Protein AF-A0A971SSL6-F1 (afdb_monomer_lite)

Radius of gyration: 13.21 Å; chains: 1; bounding box: 29×28×36 Å

Sequence (91 aa):
AVDLILIMSVNPGFGGQTFIDAVMPKITEAKNLAAGRNILIEVDGGIGMQNLGMVLDRGVDVVVAGSSIFSRPDPGAAVREMFAVAQGRKS

Secondary structure (DSSP, 8-state):
---EEEEESS-TT-TTPPP-GGGHHHHHHHHHHHTTS--EEEEESS-STTTHHHHHTTT-SEEE-SHHHHTSS-HHHHHHHHHHHHHTT--

Structure (mmCIF, N/CA/C/O backbone):
data_AF-A0A971SSL6-F1
#
_entry.id   AF-A0A971SSL6-F1
#
loop_
_atom_site.group_PDB
_atom_site.id
_atom_site.type_symbol
_atom_site.label_atom_id
_atom_site.label_alt_id
_atom_site.label_comp_id
_atom_site.label_asym_id
_atom_site.label_entity_id
_atom_site.label_seq_id
_atom_site.pdbx_PDB_ins_code
_atom_site.Cartn_x
_atom_site.Cartn_y
_atom_site.Cartn_z
_atom_site.occupancy
_atom_site.B_iso_or_equiv
_atom_site.auth_seq_id
_atom_site.auth_comp_id
_atom_site.auth_asym_id
_atom_site.auth_atom_id
_atom_site.pdbx_PDB_model_num
ATOM 1 N N . ALA A 1 1 ? -8.473 17.556 11.763 1.00 82.88 1 ALA A N 1
ATOM 2 C CA . ALA A 1 1 ? -8.717 16.100 11.808 1.00 82.88 1 ALA A CA 1
ATOM 3 C C . ALA A 1 1 ? -7.728 15.428 10.861 1.00 82.88 1 ALA A C 1
ATOM 5 O O . ALA A 1 1 ? -7.142 16.138 10.055 1.00 82.88 1 ALA A O 1
ATOM 6 N N . VAL A 1 2 ? -7.485 14.126 11.007 1.00 95.19 2 VAL A N 1
ATOM 7 C CA . VAL A 1 2 ? -6.672 13.334 10.067 1.00 95.19 2 VAL A CA 1
ATOM 8 C C . VAL A 1 2 ? -7.641 12.530 9.215 1.00 95.19 2 VAL A C 1
ATOM 10 O O . VAL A 1 2 ? -8.523 11.905 9.793 1.00 95.19 2 VAL A O 1
ATOM 13 N N . ASP A 1 3 ? -7.466 12.540 7.895 1.00 97.31 3 ASP A N 1
ATOM 14 C CA . ASP A 1 3 ? -8.319 11.800 6.949 1.00 97.31 3 ASP A CA 1
ATOM 15 C C . ASP A 1 3 ? -7.627 10.542 6.396 1.00 97.31 3 ASP A C 1
ATOM 17 O O . ASP A 1 3 ? -8.281 9.610 5.930 1.00 97.31 3 ASP A O 1
ATOM 21 N N . LEU A 1 4 ? -6.294 10.494 6.472 1.00 97.88 4 LEU A N 1
ATOM 22 C CA . LEU A 1 4 ? -5.478 9.394 5.973 1.00 97.88 4 LEU A CA 1
ATOM 23 C C . LEU A 1 4 ? -4.230 9.210 6.842 1.00 97.88 4 LEU A C 1
ATOM 25 O O . LEU A 1 4 ? -3.575 10.180 7.228 1.00 97.88 4 LEU A O 1
ATOM 29 N N . ILE A 1 5 ? -3.901 7.956 7.137 1.00 97.88 5 ILE A N 1
ATOM 30 C CA . ILE A 1 5 ? -2.653 7.544 7.775 1.00 97.88 5 ILE A CA 1
ATOM 31 C C . ILE A 1 5 ? -1.830 6.796 6.733 1.00 97.88 5 ILE A C 1
ATOM 33 O O . ILE A 1 5 ? -2.193 5.696 6.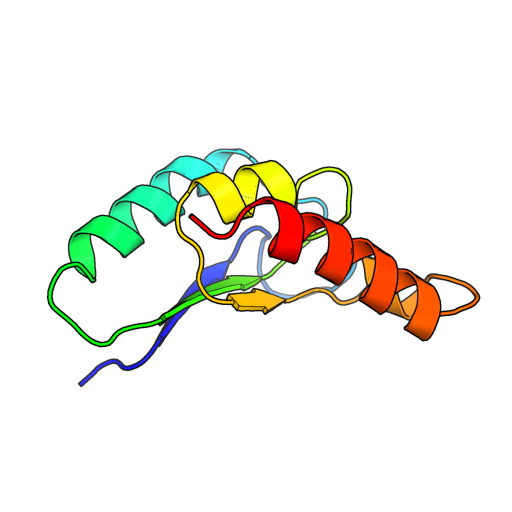320 1.00 97.88 5 ILE A O 1
ATOM 37 N N . LEU A 1 6 ? -0.702 7.390 6.351 1.00 98.12 6 LEU A N 1
ATOM 38 C CA . LEU A 1 6 ? 0.286 6.769 5.482 1.00 98.12 6 LEU A CA 1
ATOM 39 C C . LEU A 1 6 ? 1.303 5.979 6.307 1.00 98.12 6 LEU A C 1
ATOM 41 O O . LEU A 1 6 ? 1.960 6.512 7.205 1.00 98.12 6 LEU A O 1
ATOM 45 N N . ILE A 1 7 ? 1.479 4.712 5.956 1.00 98.12 7 ILE A N 1
ATOM 46 C CA . ILE A 1 7 ? 2.470 3.825 6.542 1.00 98.12 7 ILE A CA 1
ATOM 47 C C . ILE A 1 7 ? 3.552 3.543 5.505 1.00 98.12 7 ILE A C 1
ATOM 49 O O . ILE A 1 7 ? 3.351 2.808 4.539 1.00 98.12 7 ILE A O 1
ATOM 53 N N . MET A 1 8 ? 4.742 4.083 5.756 1.00 98.25 8 MET A N 1
ATOM 54 C CA . MET A 1 8 ? 5.924 3.742 4.973 1.00 98.25 8 MET A CA 1
ATOM 55 C C . MET A 1 8 ? 6.345 2.300 5.267 1.00 98.25 8 MET A C 1
ATOM 57 O O . MET A 1 8 ? 6.566 1.921 6.422 1.00 98.25 8 MET A O 1
ATOM 61 N N . SER A 1 9 ? 6.467 1.515 4.203 1.00 97.88 9 SER A N 1
ATOM 62 C CA . SER A 1 9 ? 6.905 0.114 4.205 1.00 97.88 9 SER A CA 1
ATOM 63 C C . SER A 1 9 ? 8.303 -0.078 3.613 1.00 97.88 9 SER A C 1
ATOM 65 O O . SER A 1 9 ? 8.775 -1.198 3.436 1.00 97.88 9 SER A O 1
ATOM 67 N N . VAL A 1 10 ? 8.986 1.040 3.374 1.00 97.94 10 VAL A N 1
ATOM 68 C CA . VAL A 1 10 ? 10.402 1.179 3.023 1.00 97.94 10 VAL A CA 1
ATOM 69 C C . VAL A 1 10 ? 10.964 2.389 3.769 1.00 97.94 10 VAL A C 1
ATOM 71 O O . VAL A 1 10 ? 10.206 3.192 4.320 1.00 97.94 10 VAL A O 1
ATOM 74 N N . ASN A 1 11 ? 12.284 2.568 3.762 1.00 97.44 11 ASN A N 1
ATOM 75 C CA . ASN A 1 11 ? 12.856 3.841 4.195 1.00 97.44 11 ASN A CA 1
ATOM 76 C C . ASN A 1 11 ? 12.549 4.919 3.139 1.00 97.44 11 ASN A C 1
ATOM 78 O O . ASN A 1 11 ? 12.828 4.694 1.960 1.00 97.44 11 ASN A O 1
ATOM 82 N N . PRO A 1 12 ? 11.982 6.080 3.508 1.00 95.94 12 PRO A N 1
ATOM 83 C CA . PRO A 1 12 ? 11.670 7.128 2.542 1.00 95.94 12 PRO A CA 1
ATOM 84 C C . PRO A 1 12 ? 12.915 7.618 1.795 1.00 95.94 12 PRO A C 1
ATOM 86 O O . PRO A 1 12 ? 13.988 7.752 2.381 1.00 95.94 12 PRO A O 1
ATOM 89 N N . GLY A 1 13 ? 12.757 7.922 0.507 1.00 95.19 13 GLY A N 1
ATOM 90 C CA . GLY A 1 13 ? 13.801 8.553 -0.304 1.00 95.19 13 GLY A CA 1
ATOM 91 C C . GLY A 1 13 ? 13.798 8.095 -1.758 1.00 95.19 13 GLY A C 1
ATOM 92 O O . GLY A 1 13 ? 13.809 8.930 -2.656 1.00 95.19 13 GLY A O 1
ATOM 93 N N . PHE A 1 14 ? 13.730 6.781 -2.000 1.00 92.75 14 PHE A N 1
ATOM 94 C CA . PHE A 1 14 ? 13.888 6.211 -3.344 1.00 92.75 14 PHE A CA 1
ATOM 95 C C . PHE A 1 14 ? 12.830 5.155 -3.682 1.00 92.75 14 PHE A C 1
ATOM 97 O O . PHE A 1 14 ? 12.397 4.385 -2.823 1.00 92.75 14 PHE A O 1
ATOM 104 N N . GLY A 1 15 ? 12.449 5.085 -4.960 1.00 91.19 15 GLY A N 1
ATOM 105 C CA . GLY A 1 15 ? 11.608 4.012 -5.496 1.00 91.19 15 GLY A CA 1
ATOM 106 C C . GLY A 1 15 ? 12.379 2.703 -5.710 1.00 91.19 15 GLY A C 1
ATOM 107 O O . GLY A 1 15 ? 13.606 2.681 -5.698 1.00 91.19 15 GLY A O 1
ATOM 108 N N . GLY A 1 16 ? 11.655 1.599 -5.920 1.00 91.62 16 GLY A N 1
ATOM 109 C CA . GLY A 1 16 ? 12.250 0.285 -6.216 1.00 91.62 16 GLY A CA 1
ATOM 110 C C . GLY A 1 16 ? 12.809 -0.471 -5.006 1.00 91.62 16 GLY A C 1
ATOM 111 O O . GLY A 1 16 ? 13.335 -1.568 -5.168 1.00 91.62 16 GLY A O 1
ATOM 112 N N . GLN A 1 17 ? 12.676 0.087 -3.804 1.00 97.38 17 GLN A N 1
ATOM 113 C CA . GLN A 1 17 ? 13.068 -0.579 -2.566 1.00 97.38 17 GLN A CA 1
ATOM 114 C C . GLN A 1 17 ? 12.153 -1.765 -2.235 1.00 97.38 17 GLN A C 1
ATOM 116 O O . GLN A 1 17 ? 10.968 -1.783 -2.578 1.00 97.38 17 GLN A O 1
ATOM 121 N N . THR A 1 18 ? 12.716 -2.742 -1.530 1.00 96.38 18 THR A N 1
ATOM 122 C CA . THR A 1 18 ? 12.008 -3.938 -1.070 1.00 96.38 18 THR A CA 1
ATOM 123 C C . THR A 1 18 ? 11.155 -3.633 0.155 1.00 96.38 18 THR A C 1
ATOM 125 O O . THR A 1 18 ? 11.616 -2.971 1.082 1.00 96.38 18 THR A O 1
ATOM 128 N N . PHE A 1 19 ? 9.936 -4.168 0.167 1.00 97.75 19 PHE A N 1
ATOM 129 C CA . PHE A 1 19 ? 9.021 -4.114 1.306 1.00 97.75 19 PHE A CA 1
ATOM 130 C C . PHE A 1 19 ? 9.672 -4.646 2.595 1.00 97.75 19 PHE A C 1
ATOM 132 O O . PHE A 1 19 ? 10.312 -5.697 2.587 1.00 97.75 19 PHE A O 1
ATOM 139 N N . ILE A 1 20 ? 9.491 -3.935 3.707 1.00 97.94 20 ILE A N 1
ATOM 140 C CA . ILE A 1 20 ? 10.004 -4.305 5.031 1.00 97.94 20 ILE A CA 1
ATOM 141 C C . ILE A 1 20 ? 8.930 -5.113 5.772 1.00 97.94 20 ILE A C 1
ATOM 143 O O . ILE A 1 20 ? 7.994 -4.533 6.286 1.00 97.94 20 ILE A O 1
ATOM 147 N N . ASP A 1 21 ? 9.037 -6.430 5.941 1.00 96.44 21 ASP A N 1
ATOM 148 C CA . ASP A 1 21 ? 7.944 -7.201 6.581 1.00 96.44 21 ASP A CA 1
ATOM 149 C C . ASP A 1 21 ? 7.586 -6.747 8.013 1.00 96.44 21 ASP A C 1
ATOM 151 O O . ASP A 1 21 ? 6.444 -6.877 8.458 1.00 96.44 21 ASP A O 1
ATOM 155 N N . ALA A 1 22 ? 8.532 -6.129 8.726 1.00 96.38 22 ALA A N 1
ATOM 156 C CA . ALA A 1 22 ? 8.332 -5.620 10.082 1.00 96.38 22 ALA A CA 1
ATOM 157 C C . ALA A 1 22 ? 7.327 -4.450 10.193 1.00 96.38 22 ALA A C 1
ATOM 159 O O . ALA A 1 22 ? 6.923 -4.117 11.305 1.00 96.38 22 ALA A O 1
ATOM 160 N N . VAL A 1 23 ? 6.886 -3.829 9.086 1.00 96.44 23 VAL A N 1
ATOM 161 C CA . VAL A 1 23 ? 5.779 -2.845 9.120 1.00 96.44 23 VAL A CA 1
ATOM 162 C C . VAL A 1 23 ? 4.410 -3.505 9.284 1.00 96.44 23 VAL A C 1
ATOM 164 O O . VAL A 1 23 ? 3.481 -2.854 9.754 1.00 96.44 23 VAL A O 1
ATOM 167 N N . MET A 1 24 ? 4.263 -4.792 8.972 1.00 96.31 24 MET A N 1
ATOM 168 C CA . MET A 1 24 ? 2.968 -5.476 8.997 1.00 96.31 24 MET A CA 1
ATOM 169 C C . MET A 1 24 ? 2.154 -5.279 10.297 1.00 96.31 24 MET A C 1
ATOM 171 O O . MET A 1 24 ? 0.958 -5.005 10.187 1.00 96.31 24 MET A O 1
ATOM 175 N N . PRO A 1 25 ? 2.737 -5.344 11.514 1.00 97.12 25 PRO A N 1
ATOM 176 C CA . PRO A 1 25 ? 2.005 -5.052 12.749 1.00 97.12 25 PRO A CA 1
ATOM 177 C C . PRO A 1 25 ? 1.517 -3.598 12.855 1.00 97.12 25 PRO A C 1
ATOM 179 O O . PRO A 1 25 ? 0.432 -3.359 13.380 1.00 97.12 25 PRO A O 1
ATOM 182 N N . LYS A 1 26 ? 2.267 -2.630 12.304 1.00 97.25 26 LYS A N 1
ATOM 183 C CA . LYS A 1 26 ? 1.891 -1.203 12.310 1.00 97.25 26 LYS A CA 1
ATOM 184 C C . LYS A 1 26 ? 0.620 -0.943 11.505 1.00 97.25 26 LYS A C 1
ATOM 186 O O . LYS A 1 26 ? -0.131 -0.037 11.841 1.00 97.25 26 LYS A O 1
ATOM 191 N N . ILE A 1 27 ? 0.378 -1.728 10.452 1.00 97.56 27 ILE A N 1
ATOM 192 C CA . ILE A 1 27 ? -0.847 -1.640 9.647 1.00 97.56 27 ILE A CA 1
ATOM 193 C C . ILE A 1 27 ? -2.063 -1.985 10.506 1.00 97.56 27 ILE A C 1
ATOM 195 O O . ILE A 1 27 ? -3.016 -1.213 10.575 1.00 97.56 27 ILE A O 1
ATOM 199 N N . THR A 1 28 ? -2.004 -3.119 11.206 1.00 96.94 28 THR A N 1
ATOM 200 C CA . THR A 1 28 ? -3.074 -3.556 12.108 1.00 96.94 28 THR A CA 1
ATOM 201 C C . THR A 1 28 ? -3.281 -2.563 13.250 1.00 96.94 28 THR A C 1
ATOM 203 O O . THR A 1 28 ? -4.417 -2.216 13.563 1.00 96.94 28 THR A O 1
ATOM 206 N N . GLU A 1 29 ? -2.199 -2.060 13.846 1.00 97.44 29 GLU A N 1
ATOM 207 C CA . GLU A 1 29 ? -2.275 -1.047 14.900 1.00 97.44 29 GLU A CA 1
ATOM 208 C C . GLU A 1 29 ? -2.945 0.242 14.403 1.00 97.44 29 GLU A C 1
ATOM 210 O O . GLU A 1 29 ? -3.888 0.726 15.030 1.00 97.44 29 GLU A O 1
ATOM 215 N N . ALA A 1 30 ? -2.535 0.760 13.243 1.00 97.06 30 ALA A N 1
ATOM 216 C CA . ALA A 1 30 ? -3.141 1.946 12.647 1.00 97.06 30 ALA A CA 1
ATOM 217 C C . ALA A 1 30 ? -4.626 1.733 12.324 1.00 97.06 30 ALA A C 1
ATOM 219 O O . ALA A 1 30 ? -5.437 2.616 12.603 1.00 97.06 30 ALA A O 1
ATOM 220 N N . LYS A 1 31 ? -5.007 0.554 11.809 1.00 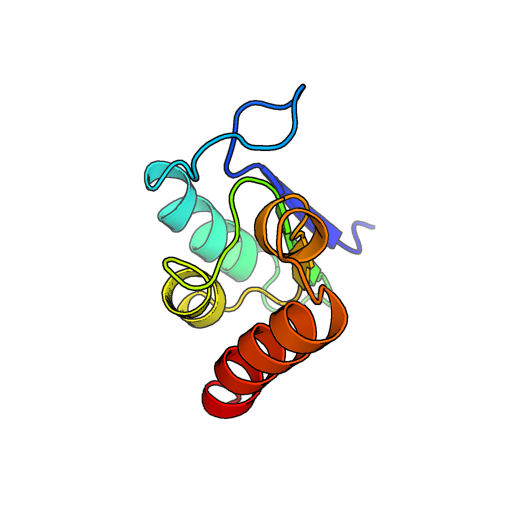96.56 31 LYS A N 1
ATOM 221 C CA . LYS A 1 31 ? -6.414 0.223 11.549 1.00 96.56 31 LYS A CA 1
ATOM 222 C C . LYS A 1 31 ? -7.243 0.215 12.834 1.00 96.56 31 LYS A C 1
ATOM 224 O O . LYS A 1 31 ? -8.345 0.756 12.847 1.00 96.56 31 LYS A O 1
ATOM 229 N N . ASN A 1 32 ? -6.696 -0.323 13.924 1.00 96.69 32 ASN A N 1
ATOM 230 C CA . ASN A 1 32 ? -7.349 -0.307 15.234 1.00 96.69 32 ASN A CA 1
ATOM 231 C C . ASN A 1 32 ? -7.491 1.120 15.788 1.00 96.69 32 ASN A C 1
ATOM 233 O O . ASN A 1 32 ? -8.543 1.471 16.313 1.00 96.69 32 ASN A O 1
ATOM 237 N N . LEU A 1 33 ? -6.467 1.966 15.635 1.00 95.88 33 LEU A N 1
ATOM 238 C CA . LEU A 1 33 ? -6.514 3.376 16.046 1.00 95.88 33 LEU A CA 1
ATOM 239 C C . LEU A 1 33 ? -7.502 4.209 15.210 1.00 95.88 33 LEU A C 1
ATOM 241 O O . LEU A 1 33 ? -8.084 5.175 15.711 1.00 95.88 33 LEU A O 1
ATOM 245 N N . ALA A 1 34 ? -7.687 3.843 13.942 1.00 96.38 34 ALA A N 1
ATOM 246 C CA . ALA A 1 34 ? -8.655 4.445 13.032 1.00 96.38 34 ALA A CA 1
ATOM 247 C C . ALA A 1 34 ? -10.084 3.899 13.209 1.00 96.38 34 ALA A C 1
ATOM 249 O O . ALA A 1 34 ? -11.019 4.460 12.638 1.00 96.38 34 ALA A O 1
ATOM 250 N N . ALA A 1 35 ? -10.284 2.833 13.991 1.00 95.12 35 ALA A N 1
ATOM 251 C CA . ALA A 1 35 ? -11.588 2.201 14.148 1.00 95.12 35 ALA A CA 1
ATOM 252 C C . ALA A 1 35 ? -12.652 3.198 14.646 1.00 95.12 35 ALA A C 1
ATOM 254 O O . ALA A 1 35 ? -12.429 3.985 15.567 1.00 95.12 35 ALA A O 1
ATOM 255 N N . GLY A 1 36 ? -13.827 3.175 14.011 1.00 95.50 36 GLY A N 1
ATOM 256 C CA . GLY A 1 36 ? -14.919 4.112 14.303 1.00 95.50 36 GLY A CA 1
ATOM 257 C C . GLY A 1 36 ? -14.698 5.534 13.774 1.00 95.50 36 GLY A C 1
ATOM 258 O O . GLY A 1 36 ? -15.491 6.424 14.079 1.00 95.50 36 GLY A O 1
ATOM 259 N N . ARG A 1 37 ? -13.643 5.768 12.983 1.00 96.44 37 ARG A N 1
ATOM 260 C CA . ARG A 1 37 ? -13.355 7.045 12.324 1.00 96.44 37 ARG A CA 1
ATOM 261 C C . ARG A 1 37 ? -13.268 6.839 10.817 1.00 96.44 37 ARG A C 1
ATOM 263 O O . ARG A 1 37 ? -12.850 5.787 10.346 1.00 96.44 37 ARG A O 1
ATOM 270 N N . ASN A 1 38 ? -13.635 7.867 10.060 1.00 96.19 38 ASN A N 1
ATOM 271 C CA . ASN A 1 38 ? -13.468 7.870 8.610 1.00 96.19 38 ASN A CA 1
ATOM 272 C C . ASN A 1 38 ? -12.024 8.252 8.250 1.00 96.19 38 ASN A C 1
ATOM 274 O O . ASN A 1 38 ? -11.774 9.367 7.802 1.00 96.19 38 ASN A O 1
ATOM 278 N N . ILE A 1 39 ? -11.078 7.360 8.547 1.00 97.56 39 ILE A N 1
ATOM 279 C CA . ILE A 1 39 ? -9.650 7.544 8.273 1.00 97.56 39 ILE A CA 1
ATOM 280 C C . ILE A 1 39 ? -9.182 6.386 7.405 1.00 97.56 39 ILE A C 1
ATOM 282 O O . ILE A 1 39 ? -9.326 5.227 7.793 1.00 97.56 39 ILE A O 1
ATOM 286 N N . LEU A 1 40 ? -8.605 6.707 6.252 1.00 97.94 40 LEU A N 1
ATOM 287 C CA . LEU A 1 40 ? -8.034 5.716 5.350 1.00 97.94 40 LEU A CA 1
ATOM 288 C C . LEU A 1 40 ? -6.654 5.274 5.840 1.00 97.94 40 LEU A C 1
ATOM 290 O O . LEU A 1 40 ? -5.843 6.098 6.263 1.00 97.94 40 LEU A O 1
ATOM 294 N N . ILE A 1 41 ? -6.368 3.980 5.742 1.00 98.12 41 ILE A N 1
ATOM 295 C CA . ILE A 1 41 ? -5.029 3.431 5.948 1.00 98.12 41 ILE A CA 1
ATOM 296 C C . ILE A 1 41 ? -4.380 3.203 4.583 1.00 98.12 41 ILE A C 1
ATOM 298 O O . ILE A 1 41 ? -4.880 2.409 3.783 1.00 98.12 41 ILE A O 1
ATOM 302 N N . GLU A 1 42 ? -3.261 3.882 4.335 1.00 98.50 42 GLU A N 1
ATOM 303 C CA . GLU A 1 42 ? -2.456 3.758 3.119 1.00 98.50 42 GLU A CA 1
ATOM 304 C C . GLU A 1 42 ? -1.096 3.114 3.416 1.00 98.50 42 GLU A C 1
ATOM 306 O O . GLU A 1 42 ? -0.476 3.400 4.442 1.00 98.50 42 GLU A O 1
ATOM 311 N N . VAL A 1 43 ? -0.607 2.261 2.512 1.00 98.31 43 VAL A N 1
ATOM 312 C CA . VAL A 1 43 ? 0.745 1.682 2.586 1.00 98.31 43 VAL A CA 1
ATOM 313 C C . VAL A 1 43 ? 1.542 2.020 1.328 1.00 98.31 43 VAL A C 1
ATOM 315 O O . VAL A 1 43 ? 1.102 1.713 0.219 1.00 98.31 43 VAL A O 1
ATOM 318 N N . ASP A 1 44 ? 2.734 2.594 1.511 1.00 98.12 44 ASP A N 1
ATOM 319 C CA . ASP A 1 44 ? 3.643 2.982 0.423 1.00 98.12 44 ASP A CA 1
ATOM 320 C C . ASP A 1 44 ? 5.033 2.358 0.580 1.00 98.12 44 ASP A C 1
ATOM 322 O O . ASP A 1 44 ? 5.619 2.351 1.668 1.00 98.12 44 ASP A O 1
ATOM 326 N N . GLY A 1 45 ? 5.560 1.836 -0.527 1.00 97.88 45 GLY A N 1
ATOM 327 C CA . GLY A 1 45 ? 6.903 1.278 -0.641 1.00 97.88 45 GLY A CA 1
ATOM 328 C C . GLY A 1 45 ? 6.930 -0.214 -0.971 1.00 97.88 45 GLY A C 1
ATOM 329 O O . GLY A 1 45 ? 6.450 -1.052 -0.224 1.00 97.88 45 GLY A O 1
ATOM 330 N N . GLY A 1 46 ? 7.541 -0.593 -2.093 1.00 97.12 46 GLY A N 1
ATOM 331 C CA . GLY A 1 46 ? 7.785 -2.012 -2.394 1.00 97.12 46 GLY A CA 1
ATOM 332 C C . GLY A 1 46 ? 6.529 -2.892 -2.539 1.00 97.12 46 GLY A C 1
ATOM 333 O O . GLY A 1 46 ? 6.644 -4.118 -2.480 1.00 97.12 46 GLY A O 1
ATOM 334 N N . ILE A 1 47 ? 5.339 -2.309 -2.731 1.00 98.00 47 ILE A N 1
ATOM 335 C CA . ILE A 1 47 ? 4.094 -3.053 -2.969 1.00 98.00 47 ILE A CA 1
ATOM 336 C C . ILE A 1 47 ? 4.120 -3.710 -4.355 1.00 98.00 47 ILE A C 1
ATOM 338 O O . ILE A 1 47 ? 4.414 -3.062 -5.361 1.00 98.00 47 ILE A O 1
ATOM 342 N N . GLY A 1 48 ? 3.762 -4.992 -4.421 1.00 96.94 48 GLY A N 1
ATOM 343 C CA . GLY A 1 48 ? 3.658 -5.772 -5.654 1.00 96.94 48 GLY A CA 1
ATOM 344 C C . GLY A 1 48 ? 2.879 -7.075 -5.456 1.00 96.94 48 GLY A C 1
ATOM 345 O O . GLY A 1 48 ? 2.375 -7.359 -4.372 1.00 96.94 48 GLY A O 1
ATOM 346 N N . MET A 1 49 ? 2.784 -7.899 -6.502 1.00 96.19 49 MET A N 1
ATOM 347 C CA . MET A 1 49 ? 1.974 -9.131 -6.489 1.00 96.19 49 MET A CA 1
ATOM 348 C C . MET A 1 49 ? 2.363 -10.126 -5.385 1.00 96.19 49 MET A C 1
ATOM 350 O O . MET A 1 49 ? 1.515 -10.874 -4.906 1.00 96.19 49 MET A O 1
ATOM 354 N N . GLN A 1 50 ? 3.623 -10.111 -4.950 1.00 95.38 50 GLN A N 1
ATOM 355 C CA . GLN A 1 50 ? 4.152 -10.987 -3.908 1.00 95.38 50 GLN A CA 1
ATOM 356 C C . GLN A 1 50 ? 3.647 -10.663 -2.494 1.00 95.38 50 GLN A C 1
ATOM 358 O O . GLN A 1 50 ? 3.623 -11.548 -1.645 1.00 95.38 50 GLN A O 1
ATOM 363 N N . ASN A 1 51 ? 3.261 -9.411 -2.220 1.00 96.31 51 ASN A N 1
ATOM 364 C CA . ASN A 1 51 ? 2.871 -8.961 -0.878 1.00 96.31 51 ASN A CA 1
ATOM 365 C C . ASN A 1 51 ? 1.483 -8.314 -0.818 1.00 96.31 51 ASN A C 1
ATOM 367 O O . ASN A 1 51 ? 0.916 -8.230 0.270 1.00 96.31 51 ASN A O 1
ATOM 371 N N . LEU A 1 52 ? 0.903 -7.935 -1.962 1.00 96.81 52 LEU A N 1
ATOM 372 C CA . LEU A 1 52 ? -0.382 -7.245 -2.043 1.00 96.81 52 LEU A CA 1
ATOM 373 C C . LEU A 1 52 ? -1.479 -7.961 -1.251 1.00 96.81 52 LEU A C 1
ATOM 375 O O . LEU A 1 52 ? -2.157 -7.329 -0.451 1.00 96.81 52 LEU A O 1
ATOM 379 N N . GLY A 1 53 ? -1.617 -9.280 -1.418 1.00 96.12 53 GLY A N 1
ATOM 380 C CA . GLY A 1 53 ? -2.622 -10.053 -0.686 1.00 96.12 53 GLY A CA 1
ATOM 381 C C . GLY A 1 53 ? -2.465 -9.925 0.830 1.00 96.12 53 GLY A C 1
ATOM 382 O O . GLY A 1 53 ? -3.409 -9.553 1.512 1.00 96.12 53 GLY A O 1
ATOM 383 N N . MET A 1 54 ? -1.246 -10.120 1.337 1.00 95.31 54 MET A N 1
ATOM 384 C CA . MET A 1 54 ? -0.962 -10.019 2.770 1.00 95.31 54 MET A CA 1
ATOM 385 C C . MET A 1 54 ? -1.230 -8.612 3.321 1.00 95.31 54 MET A C 1
ATOM 387 O O . MET A 1 54 ? -1.682 -8.469 4.457 1.00 95.31 54 MET A O 1
ATOM 391 N N . VAL A 1 55 ? -0.927 -7.567 2.549 1.00 96.50 55 VAL A N 1
ATOM 392 C CA . VAL A 1 55 ? -1.183 -6.175 2.947 1.00 96.50 55 VAL A CA 1
ATOM 393 C C . VAL A 1 55 ? -2.689 -5.905 3.013 1.00 96.50 55 VAL A C 1
ATOM 395 O O . VAL A 1 55 ? -3.164 -5.346 3.999 1.00 96.50 55 VAL A O 1
ATOM 398 N N . LEU A 1 56 ? -3.451 -6.363 2.017 1.00 95.75 56 LEU A N 1
ATOM 399 C CA . LEU A 1 56 ? -4.909 -6.214 1.978 1.00 95.75 56 LEU A CA 1
ATOM 400 C C . LEU A 1 56 ? -5.608 -6.964 3.116 1.00 95.75 56 LEU A C 1
ATOM 402 O O . LEU A 1 56 ? -6.507 -6.408 3.741 1.00 95.75 56 LEU A O 1
ATOM 406 N N . ASP A 1 57 ? -5.144 -8.171 3.451 1.00 94.75 57 ASP A N 1
ATOM 407 C CA . ASP A 1 57 ? -5.706 -8.991 4.536 1.00 94.75 57 ASP A CA 1
ATOM 408 C C . ASP A 1 57 ? -5.612 -8.300 5.919 1.00 94.75 57 ASP A C 1
ATOM 410 O O . ASP A 1 57 ? -6.256 -8.721 6.878 1.00 94.75 57 ASP A O 1
ATOM 414 N N . ARG A 1 58 ? -4.831 -7.215 6.041 1.00 94.56 58 ARG A N 1
ATOM 415 C CA . ARG A 1 58 ? -4.704 -6.393 7.259 1.00 94.56 58 ARG A CA 1
ATOM 416 C C . ARG A 1 58 ? -5.655 -5.192 7.303 1.00 94.56 58 ARG A C 1
ATOM 418 O O . ARG A 1 58 ? -5.576 -4.401 8.241 1.00 94.56 58 ARG A O 1
ATOM 425 N N . GLY A 1 59 ? -6.548 -5.054 6.324 1.00 90.38 59 GLY A N 1
ATOM 426 C CA . GLY A 1 59 ? -7.574 -4.008 6.289 1.00 90.38 59 GLY A CA 1
ATOM 427 C C . GLY A 1 59 ? -7.090 -2.660 5.751 1.00 90.38 59 GLY A C 1
ATOM 428 O O . GLY A 1 59 ? -7.652 -1.626 6.116 1.00 90.38 59 GLY A O 1
ATOM 429 N N . VAL A 1 60 ? -6.046 -2.663 4.919 1.00 95.81 60 VAL A N 1
ATOM 430 C CA . VAL A 1 60 ? -5.560 -1.474 4.200 1.00 95.81 60 VAL A CA 1
ATOM 431 C C . VAL A 1 60 ? -6.603 -1.002 3.194 1.00 95.81 60 VAL A C 1
ATOM 433 O O . VAL A 1 60 ? -7.185 -1.814 2.478 1.00 95.81 60 VAL A O 1
ATOM 436 N N . ASP A 1 61 ? -6.808 0.311 3.121 1.00 95.88 61 ASP A N 1
ATOM 437 C CA . ASP A 1 61 ? -7.785 0.922 2.221 1.00 95.88 61 ASP A CA 1
ATOM 438 C C . ASP A 1 61 ? -7.135 1.344 0.889 1.00 95.88 61 ASP A C 1
ATOM 440 O O . ASP A 1 61 ? -7.762 1.254 -0.168 1.00 95.88 61 ASP A O 1
ATOM 444 N N . VAL A 1 62 ? -5.863 1.769 0.928 1.00 96.94 62 VAL A N 1
ATOM 445 C CA . VAL A 1 62 ? -5.101 2.259 -0.235 1.00 96.94 62 VAL A CA 1
ATOM 446 C C . VAL A 1 62 ? -3.685 1.673 -0.257 1.00 96.94 62 VAL A C 1
ATOM 448 O O . VAL A 1 62 ? -3.022 1.565 0.771 1.00 96.94 62 VAL A O 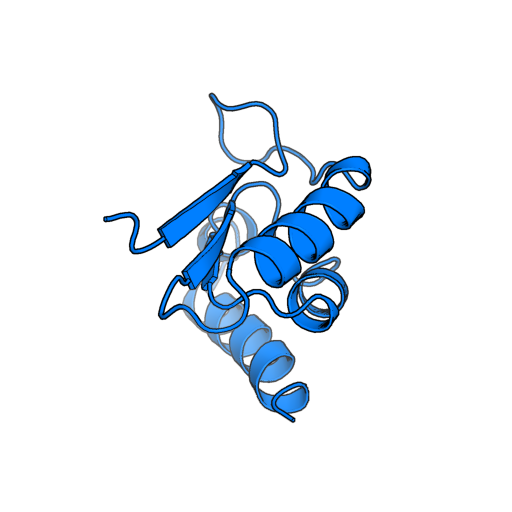1
ATOM 451 N N . VAL A 1 63 ? -3.185 1.316 -1.439 1.00 97.50 63 VAL A N 1
ATOM 452 C CA . VAL A 1 63 ? -1.786 0.908 -1.629 1.00 97.50 63 VAL A CA 1
ATOM 453 C C . VAL A 1 63 ? -1.123 1.750 -2.710 1.00 97.50 63 VAL A C 1
ATOM 455 O O . VAL A 1 63 ? -1.725 2.010 -3.753 1.00 97.50 63 VAL A O 1
ATOM 458 N N . VAL A 1 64 ? 0.135 2.124 -2.490 1.00 97.81 64 VAL A N 1
ATOM 459 C CA . VAL A 1 64 ? 0.946 2.851 -3.470 1.00 97.81 64 VAL A CA 1
ATOM 460 C C . VAL A 1 64 ? 1.905 1.882 -4.150 1.00 97.81 64 VAL A C 1
ATOM 462 O O . VAL A 1 64 ? 2.733 1.229 -3.515 1.00 97.81 64 VAL A O 1
ATOM 465 N N . ALA A 1 65 ? 1.789 1.787 -5.473 1.00 96.94 65 ALA A N 1
ATOM 466 C CA . ALA A 1 65 ? 2.583 0.897 -6.305 1.00 96.94 65 ALA A CA 1
ATOM 467 C C . ALA A 1 65 ? 3.244 1.687 -7.440 1.00 96.94 65 ALA A C 1
ATOM 469 O O . ALA A 1 65 ? 2.576 2.219 -8.321 1.00 96.94 65 ALA A O 1
ATOM 470 N N . GLY A 1 66 ? 4.575 1.776 -7.399 1.00 96.00 66 GLY A N 1
ATOM 471 C CA . GLY A 1 66 ? 5.377 2.471 -8.408 1.00 96.00 66 GLY A CA 1
ATOM 472 C C . GLY A 1 66 ? 6.044 1.497 -9.375 1.00 96.00 66 GLY A C 1
ATOM 473 O O . GLY A 1 66 ? 5.516 1.188 -10.442 1.00 96.00 66 GLY A O 1
ATOM 474 N N . SER A 1 67 ? 7.222 0.996 -8.997 1.00 95.38 67 SER A N 1
ATOM 475 C CA . SER A 1 67 ? 8.047 0.119 -9.843 1.00 95.38 67 SER A CA 1
ATOM 476 C C . SER A 1 67 ? 7.338 -1.173 -10.261 1.00 95.38 67 SER A C 1
ATOM 478 O O . SER A 1 67 ? 7.502 -1.620 -11.391 1.00 95.38 67 SER A O 1
ATOM 480 N N . SER A 1 68 ? 6.495 -1.751 -9.403 1.00 96.12 68 SER A N 1
ATOM 481 C CA . SER A 1 68 ? 5.713 -2.953 -9.728 1.00 96.12 68 SER A CA 1
ATOM 482 C C . SER A 1 68 ? 4.737 -2.758 -10.896 1.00 96.12 68 SER A C 1
ATOM 484 O O . SER A 1 68 ? 4.414 -3.732 -11.575 1.00 96.12 68 SER A O 1
ATOM 486 N N . ILE A 1 69 ? 4.320 -1.516 -11.163 1.00 97.44 69 ILE A N 1
ATOM 487 C CA . ILE A 1 69 ? 3.482 -1.143 -12.307 1.00 97.44 69 ILE A CA 1
ATOM 488 C C . ILE A 1 69 ? 4.357 -0.653 -13.464 1.00 97.44 69 ILE A C 1
ATOM 490 O O . ILE A 1 69 ? 4.338 -1.231 -14.548 1.00 97.44 69 ILE A O 1
ATOM 494 N N . PHE A 1 70 ? 5.147 0.399 -13.243 1.00 97.06 70 PHE A N 1
ATOM 495 C CA . PHE A 1 70 ? 5.812 1.128 -14.329 1.00 97.06 70 PHE A CA 1
ATOM 496 C C . PHE A 1 70 ? 7.070 0.449 -14.878 1.00 97.06 70 PHE A C 1
ATOM 498 O O . PHE A 1 70 ? 7.528 0.814 -15.956 1.00 97.06 70 PHE A O 1
ATOM 505 N N . SER A 1 71 ? 7.627 -0.546 -14.183 1.00 95.62 71 SER A N 1
ATOM 506 C CA . SER A 1 71 ? 8.727 -1.360 -14.719 1.00 95.62 71 SER A CA 1
ATOM 507 C C . SER A 1 71 ? 8.243 -2.555 -15.550 1.00 95.62 71 SER A C 1
ATOM 509 O O . SER A 1 71 ? 9.066 -3.281 -16.105 1.00 95.62 71 SER A O 1
ATOM 511 N N . ARG A 1 72 ? 6.925 -2.789 -15.649 1.00 96.56 72 ARG A N 1
ATOM 512 C CA . ARG A 1 72 ? 6.354 -3.832 -16.515 1.00 96.56 72 ARG A CA 1
ATOM 513 C C . ARG A 1 72 ? 6.228 -3.310 -17.957 1.00 96.56 72 ARG A C 1
ATOM 515 O O . ARG A 1 72 ? 5.910 -2.137 -18.139 1.00 96.56 72 ARG A O 1
ATOM 522 N N . PRO A 1 73 ? 6.392 -4.171 -18.984 1.00 97.44 73 PRO A N 1
ATOM 523 C CA . PRO A 1 73 ? 6.207 -3.773 -20.385 1.00 97.44 73 PRO A CA 1
ATOM 524 C C . PRO A 1 73 ? 4.808 -3.224 -20.704 1.00 97.44 73 PRO A C 1
ATOM 526 O O . PRO A 1 73 ? 4.675 -2.338 -21.541 1.00 97.44 73 PRO A O 1
ATOM 529 N N . ASP A 1 74 ? 3.775 -3.735 -20.025 1.00 97.88 74 ASP A N 1
ATOM 530 C CA . ASP A 1 74 ? 2.406 -3.211 -2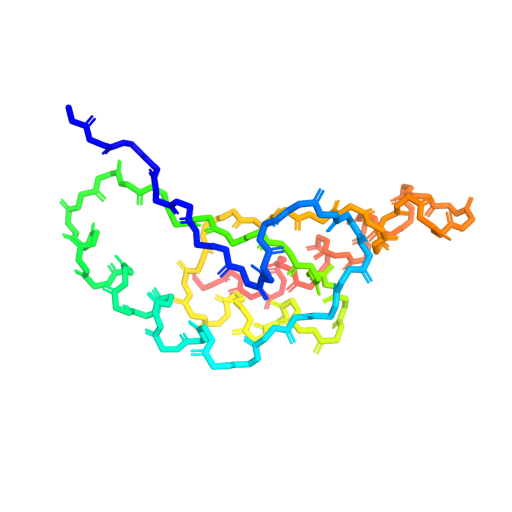0.065 1.00 97.88 74 ASP A CA 1
ATOM 531 C C . ASP A 1 74 ? 1.970 -2.823 -18.636 1.00 97.88 74 ASP A C 1
ATOM 533 O O . ASP A 1 74 ? 1.518 -3.683 -17.867 1.00 97.88 74 ASP A O 1
ATOM 537 N N . PRO A 1 75 ? 2.097 -1.537 -18.256 1.00 98.06 75 PRO A N 1
ATOM 538 C CA . PRO A 1 75 ? 1.630 -1.037 -16.963 1.00 98.06 75 PRO A CA 1
ATOM 539 C C . PRO A 1 75 ? 0.121 -1.224 -16.752 1.00 98.06 75 PRO A C 1
ATOM 541 O O . PRO A 1 75 ? -0.329 -1.459 -15.631 1.00 98.06 75 PRO A O 1
ATOM 544 N N . GLY A 1 76 ? -0.676 -1.166 -17.823 1.00 98.25 76 GLY A N 1
ATOM 545 C CA . GLY A 1 76 ? -2.118 -1.384 -17.754 1.00 98.25 76 GLY A CA 1
ATOM 546 C C . GLY A 1 76 ? -2.458 -2.825 -17.374 1.00 98.25 76 GLY A C 1
ATOM 547 O O . GLY A 1 76 ? -3.370 -3.051 -16.578 1.00 98.25 76 GLY A O 1
ATOM 548 N N . ALA A 1 77 ? -1.712 -3.803 -17.895 1.00 98.25 77 ALA A N 1
ATOM 549 C CA . ALA A 1 77 ? -1.834 -5.199 -17.472 1.00 98.25 77 ALA A CA 1
ATOM 550 C C . ALA A 1 77 ? -1.461 -5.379 -15.999 1.00 98.25 77 ALA A C 1
ATOM 552 O O . ALA A 1 77 ? -2.209 -6.026 -15.270 1.00 98.25 77 ALA A O 1
ATOM 553 N N . ALA A 1 78 ? -0.373 -4.751 -15.543 1.00 97.94 78 ALA A N 1
ATOM 554 C CA . ALA A 1 78 ? 0.048 -4.810 -14.143 1.00 97.94 78 ALA A CA 1
ATOM 555 C C . ALA A 1 78 ? -1.033 -4.271 -13.188 1.00 97.94 78 ALA A C 1
ATOM 557 O O . ALA A 1 78 ? -1.356 -4.905 -12.185 1.00 97.94 78 ALA A O 1
ATOM 558 N N . VAL A 1 79 ? -1.660 -3.142 -13.538 1.00 97.75 79 VAL A N 1
ATOM 559 C CA . VAL A 1 79 ? -2.791 -2.581 -12.783 1.00 97.75 79 VAL A CA 1
ATOM 560 C C . VAL A 1 79 ? -3.960 -3.569 -12.728 1.00 97.75 79 VAL A C 1
ATOM 562 O O . VAL A 1 79 ? -4.496 -3.824 -11.650 1.00 97.75 79 VAL A O 1
ATOM 565 N N . ARG A 1 80 ? -4.343 -4.170 -13.865 1.00 98.00 80 ARG A N 1
ATOM 566 C CA . ARG A 1 80 ? -5.433 -5.163 -13.917 1.00 98.00 80 ARG A CA 1
ATOM 567 C C . ARG A 1 80 ? -5.145 -6.391 -13.048 1.00 98.00 80 ARG A C 1
ATOM 569 O O . ARG A 1 80 ? -6.044 -6.841 -12.341 1.00 98.00 80 ARG A O 1
ATOM 576 N N . GLU A 1 81 ? -3.913 -6.901 -13.063 1.00 96.94 81 GLU A N 1
ATOM 577 C CA . GLU A 1 81 ? -3.473 -8.015 -12.206 1.00 96.94 81 GLU A CA 1
ATOM 578 C C . GLU A 1 81 ? -3.647 -7.676 -10.715 1.00 96.94 81 GLU A C 1
ATOM 580 O O . GLU A 1 81 ? -4.248 -8.449 -9.967 1.00 96.94 81 GLU A O 1
ATOM 585 N N . MET A 1 82 ? -3.194 -6.493 -10.284 1.00 96.69 82 MET A N 1
ATOM 586 C CA . MET A 1 82 ? -3.332 -6.050 -8.892 1.00 96.69 82 MET A CA 1
ATOM 587 C C . MET A 1 82 ? -4.798 -5.845 -8.486 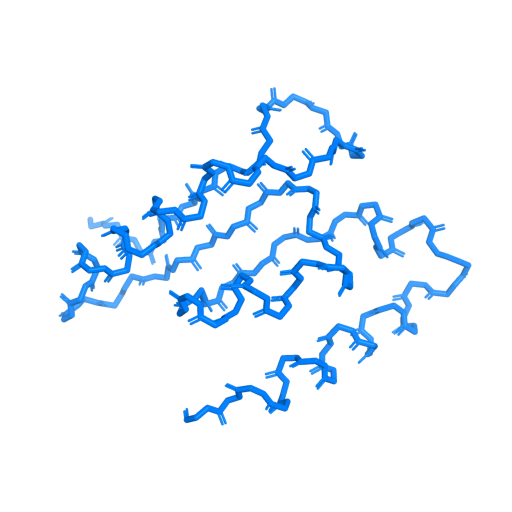1.00 96.69 82 MET A C 1
ATOM 589 O O . MET A 1 82 ? -5.206 -6.262 -7.400 1.00 96.69 82 MET A O 1
ATOM 593 N N . PHE A 1 83 ? -5.622 -5.261 -9.362 1.00 95.56 83 PHE A N 1
ATOM 594 C CA . PHE A 1 83 ? -7.056 -5.113 -9.100 1.00 95.56 83 PHE A CA 1
ATOM 595 C C . PHE A 1 83 ? -7.769 -6.460 -8.966 1.00 95.56 83 PHE A C 1
ATOM 597 O O . PHE A 1 83 ? -8.638 -6.588 -8.106 1.00 95.56 83 PHE A O 1
ATOM 604 N N . ALA A 1 84 ? -7.395 -7.472 -9.755 1.00 96.12 84 ALA A N 1
ATOM 605 C CA . ALA A 1 84 ? -7.963 -8.813 -9.628 1.00 96.12 84 ALA A CA 1
ATOM 606 C C . ALA A 1 84 ? -7.679 -9.425 -8.242 1.00 96.12 84 ALA A C 1
ATOM 608 O O . ALA A 1 84 ? -8.575 -9.995 -7.617 1.00 96.12 84 ALA A O 1
ATOM 609 N N . VAL A 1 85 ? -6.464 -9.236 -7.712 1.00 95.31 85 VAL A N 1
ATOM 610 C CA . VAL A 1 85 ? -6.091 -9.660 -6.347 1.00 95.31 85 VAL A CA 1
ATOM 611 C C . VAL A 1 85 ? -6.924 -8.939 -5.287 1.00 95.31 85 VAL A C 1
ATOM 613 O O . VAL A 1 85 ? -7.360 -9.580 -4.327 1.00 95.31 85 VAL A O 1
ATOM 616 N N . ALA A 1 86 ? -7.149 -7.633 -5.460 1.00 92.50 86 ALA A N 1
ATOM 617 C CA . ALA A 1 86 ? -7.909 -6.814 -4.519 1.00 92.50 86 ALA A CA 1
ATOM 618 C C . ALA A 1 86 ? -9.411 -7.133 -4.522 1.00 92.50 86 ALA A C 1
ATOM 620 O O . ALA A 1 86 ? -10.027 -7.229 -3.463 1.00 92.50 86 ALA A O 1
ATOM 621 N N . GLN A 1 87 ? -10.010 -7.346 -5.696 1.00 89.25 87 GLN A N 1
ATOM 622 C CA . GLN A 1 87 ? -11.430 -7.689 -5.815 1.00 89.25 87 GLN A CA 1
ATOM 623 C C . GLN A 1 87 ? -11.752 -9.059 -5.216 1.00 89.25 87 GLN A C 1
ATOM 625 O O . GLN A 1 87 ? -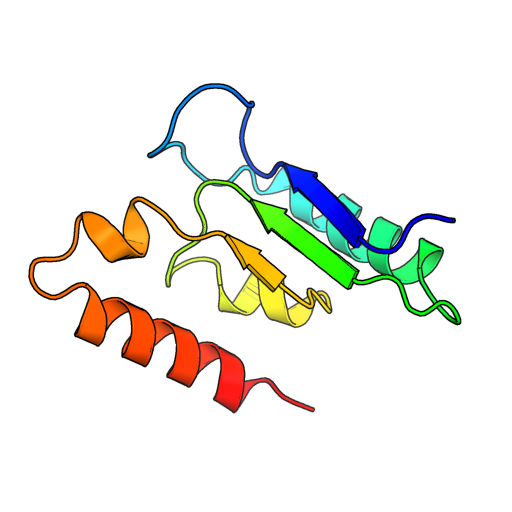12.794 -9.205 -4.585 1.00 89.25 87 GLN A O 1
ATOM 630 N N . GLY A 1 88 ? -10.846 -10.034 -5.339 1.00 84.69 88 GLY A N 1
ATOM 631 C CA . GLY A 1 88 ? -11.015 -11.358 -4.731 1.00 84.69 88 GLY A CA 1
ATOM 632 C C . GLY A 1 88 ? -10.951 -11.380 -3.197 1.00 84.69 88 GLY A C 1
ATOM 633 O O . GLY A 1 88 ? -11.149 -12.439 -2.612 1.00 84.69 88 GLY A O 1
ATOM 634 N N . ARG A 1 89 ? -10.649 -10.246 -2.549 1.00 80.81 89 ARG A N 1
ATOM 635 C CA . ARG A 1 89 ? -10.472 -10.115 -1.089 1.00 80.81 89 ARG A CA 1
ATOM 636 C C . ARG A 1 89 ? -11.444 -9.146 -0.422 1.00 80.81 89 ARG A C 1
ATOM 638 O O . ARG A 1 89 ? -11.349 -8.944 0.782 1.00 80.81 89 ARG A O 1
ATOM 645 N N . LYS A 1 90 ? -12.368 -8.541 -1.174 1.00 58.91 90 LYS A N 1
ATOM 646 C CA . LYS A 1 90 ? -13.440 -7.742 -0.572 1.00 58.91 90 LYS A CA 1
ATOM 647 C C . LYS A 1 90 ? -14.402 -8.682 0.164 1.00 58.91 90 LYS A C 1
ATOM 649 O O . LYS A 1 90 ? -15.164 -9.388 -0.495 1.00 58.91 90 LYS A O 1
ATOM 654 N N . SER A 1 91 ? -14.321 -8.708 1.494 1.00 49.59 91 SER A N 1
ATOM 655 C CA . SER A 1 91 ? -15.383 -9.195 2.381 1.00 49.59 91 SER A CA 1
ATOM 656 C C . SER A 1 91 ? -16.399 -8.100 2.682 1.00 49.59 91 SER A C 1
ATOM 658 O O . SER A 1 91 ? -16.013 -6.908 2.704 1.00 49.59 91 SER A O 1
#

Foldseek 3Di:
DAQEDEQEQAPPDDAPDAGNVVCLVVLLVVCVVCPPHNYAYEYEHRDAPVCLLVSVVSPHPYYDDDCNQPVDPHSVVRVVSSVVSNVVPDD

pLDDT: mean 95.1, std 6.85, range [49.59, 98.5]